Protein AF-A0A523XM63-F1 (afdb_monomer_lite)

pLDDT: mean 83.54, std 9.06, range [52.62, 92.56]

Secondary structure (DSSP, 8-state):
-PPP-------EEEEEEGGG--TT-EEEPPPP----TT-TTHHHHS-TT--TT-EEEEEEEEEEEE-TT--EEEEEEEEE---

Foldseek 3Di:
DDDDDDDDFDWDKAKAAPVPDDAQDWDFGAQDPDPCPVDPRVCRRVPPVHDRGWTKTFHDWDAWDDDPVPGGMTITTITTDDD

Sequence (83 aa):
IMIVCEVQKISDVIAIEKQKYLDNLITTRKPINCSEILCENYDFCVPIKYTESSKIKIIKSMKDINCPLGYNLVLVEASKVNK

Structure (mmCIF, N/CA/C/O backbone):
data_AF-A0A52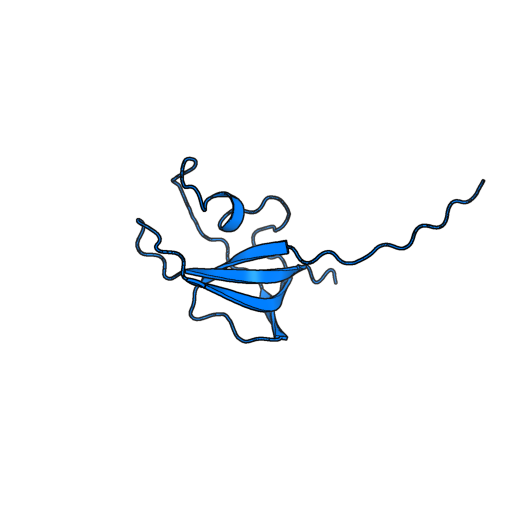3XM63-F1
#
_entry.id   AF-A0A523XM63-F1
#
loop_
_atom_site.group_PDB
_atom_site.id
_atom_site.type_symbol
_atom_site.label_atom_id
_atom_site.label_alt_id
_atom_site.label_comp_id
_atom_site.label_asym_id
_atom_site.label_entity_id
_atom_site.label_seq_id
_atom_site.pdbx_PDB_ins_code
_atom_site.Cartn_x
_atom_site.Cartn_y
_atom_site.Cartn_z
_atom_site.occupancy
_atom_site.B_iso_or_equiv
_atom_site.auth_seq_id
_atom_site.auth_comp_id
_atom_site.auth_asym_id
_atom_site.auth_atom_id
_atom_site.pdbx_PDB_model_num
ATOM 1 N N . ILE A 1 1 ? -32.059 23.001 -1.338 1.00 59.25 1 ILE A N 1
ATOM 2 C CA . ILE A 1 1 ? -32.127 21.522 -1.251 1.00 59.25 1 ILE A CA 1
ATOM 3 C C . ILE A 1 1 ? -30.889 21.071 -0.494 1.00 59.25 1 ILE A C 1
ATOM 5 O O . ILE A 1 1 ? -29.801 21.473 -0.884 1.00 59.25 1 ILE A O 1
ATOM 9 N N . MET A 1 2 ? -31.049 20.337 0.607 1.00 59.00 2 MET A N 1
ATOM 10 C CA . MET A 1 2 ? -29.936 19.791 1.387 1.00 59.00 2 MET A CA 1
ATOM 11 C C . MET A 1 2 ? -29.810 18.314 1.018 1.00 59.00 2 MET A C 1
ATOM 13 O O . MET A 1 2 ? -30.768 17.562 1.179 1.00 59.00 2 MET A O 1
ATOM 17 N N . ILE A 1 3 ? -28.672 17.931 0.446 1.00 71.31 3 ILE A N 1
ATOM 18 C CA . ILE A 1 3 ? -28.389 16.551 0.049 1.00 71.31 3 ILE A CA 1
ATOM 19 C C . ILE A 1 3 ? -27.475 15.971 1.124 1.00 71.31 3 ILE A C 1
ATOM 21 O O . ILE A 1 3 ? -26.404 16.516 1.385 1.00 71.31 3 ILE A O 1
ATOM 25 N N . VAL A 1 4 ? -27.925 14.898 1.770 1.00 74.94 4 VAL A N 1
ATOM 26 C CA . VAL A 1 4 ? -27.138 14.134 2.742 1.00 74.94 4 VAL A CA 1
ATOM 27 C C . VAL A 1 4 ? -26.668 12.867 2.040 1.00 74.94 4 VAL A C 1
ATOM 29 O O . VAL A 1 4 ? -27.490 12.092 1.558 1.00 74.94 4 VAL A O 1
ATOM 32 N N . CYS A 1 5 ? -25.352 12.674 1.971 1.00 74.69 5 CYS A N 1
ATOM 33 C CA . CYS A 1 5 ? -24.730 11.473 1.421 1.00 74.69 5 CYS A CA 1
ATOM 34 C C . CYS A 1 5 ? -23.971 10.733 2.525 1.00 74.69 5 CYS A C 1
ATOM 36 O O . CYS A 1 5 ? -23.283 11.356 3.335 1.00 74.69 5 CYS A O 1
ATOM 38 N N . GLU A 1 6 ? -24.062 9.405 2.528 1.00 70.81 6 GLU A N 1
ATOM 39 C CA . GLU A 1 6 ? -23.243 8.544 3.379 1.00 70.81 6 GLU A CA 1
ATOM 40 C C . GLU A 1 6 ? -21.854 8.372 2.748 1.00 70.81 6 GLU A C 1
A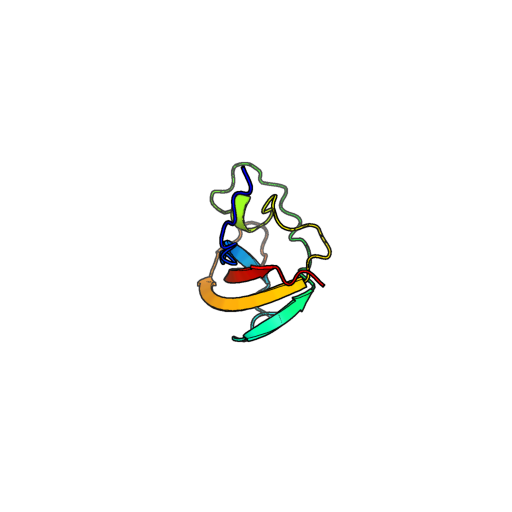TOM 42 O O . GLU A 1 6 ? -21.725 7.923 1.609 1.00 70.81 6 GLU A O 1
ATOM 47 N N . VAL A 1 7 ? -20.798 8.746 3.475 1.00 68.75 7 VAL A N 1
ATOM 48 C CA . VAL A 1 7 ? -19.415 8.559 3.020 1.00 68.75 7 VAL A CA 1
ATOM 49 C C . VAL A 1 7 ? -18.901 7.228 3.555 1.00 68.75 7 VAL A C 1
ATOM 51 O O . VAL A 1 7 ? -18.578 7.109 4.738 1.00 68.75 7 VAL A O 1
ATOM 54 N N . GLN A 1 8 ? -18.787 6.230 2.682 1.00 62.28 8 GLN A N 1
ATOM 55 C CA . GLN A 1 8 ? -18.171 4.954 3.038 1.00 62.28 8 GLN A CA 1
ATOM 56 C C . GLN A 1 8 ? -16.645 5.044 2.939 1.00 62.28 8 GLN A C 1
ATOM 58 O O . GLN A 1 8 ? -16.088 5.515 1.945 1.00 62.28 8 GLN A O 1
ATOM 63 N N . LYS A 1 9 ? -15.946 4.584 3.984 1.00 64.75 9 LYS A N 1
ATOM 64 C CA . LYS A 1 9 ? -14.487 4.432 3.952 1.00 64.75 9 LYS A CA 1
ATOM 65 C C . LYS A 1 9 ? -14.139 3.258 3.045 1.00 64.75 9 LYS A C 1
ATOM 67 O O . LYS A 1 9 ? -14.274 2.109 3.446 1.00 64.75 9 LYS A O 1
ATOM 72 N N . ILE A 1 10 ? -13.681 3.573 1.841 1.00 73.38 10 ILE A N 1
ATOM 73 C CA . ILE A 1 10 ? -13.160 2.588 0.897 1.00 73.38 10 ILE A CA 1
ATOM 74 C C . ILE A 1 10 ? -11.770 2.149 1.372 1.00 73.38 10 ILE A C 1
ATOM 76 O O . ILE A 1 10 ? -10.929 2.983 1.724 1.00 73.38 10 ILE A O 1
ATOM 80 N N . SER A 1 11 ? -11.553 0.838 1.430 1.00 84.50 11 SER A N 1
ATOM 81 C CA . SER A 1 11 ? -10.225 0.248 1.537 1.00 84.50 11 SER A CA 1
ATOM 82 C C . SER A 1 11 ? -9.545 0.274 0.169 1.00 84.50 11 SER A C 1
ATOM 84 O O . SER A 1 11 ? -10.174 0.011 -0.853 1.00 84.50 11 SER A O 1
ATOM 86 N N . ASP A 1 12 ? -8.258 0.610 0.138 1.00 89.62 12 ASP A N 1
ATOM 87 C CA . ASP A 1 12 ? -7.446 0.538 -1.075 1.00 89.62 12 ASP A CA 1
ATOM 88 C C . ASP A 1 12 ? -6.425 -0.600 -0.944 1.00 89.62 12 ASP A C 1
ATOM 90 O O . ASP A 1 12 ? -6.061 -1.017 0.159 1.00 89.62 12 ASP A O 1
ATOM 94 N N . VAL A 1 13 ? -5.927 -1.087 -2.078 1.00 91.25 13 VAL A N 1
ATOM 95 C CA . VAL A 1 13 ? -4.828 -2.058 -2.119 1.00 91.25 13 VAL A CA 1
ATOM 96 C C . VAL A 1 13 ? -3.517 -1.310 -2.326 1.00 91.25 13 VAL A C 1
ATOM 98 O O . VAL A 1 13 ? -3.378 -0.555 -3.287 1.00 91.25 13 VAL A O 1
ATOM 101 N N . ILE A 1 14 ? -2.552 -1.515 -1.432 1.00 91.44 14 ILE A N 1
ATOM 102 C CA . ILE A 1 14 ? -1.240 -0.855 -1.475 1.00 91.44 14 ILE A CA 1
ATOM 103 C C . ILE A 1 14 ? -0.112 -1.844 -1.185 1.00 91.44 14 ILE A C 1
ATOM 105 O O . ILE A 1 14 ? -0.307 -2.841 -0.492 1.00 91.44 14 ILE A O 1
ATOM 109 N N . ALA A 1 15 ? 1.088 -1.544 -1.675 1.00 91.88 15 ALA A N 1
ATOM 110 C CA . ALA A 1 15 ? 2.301 -2.270 -1.331 1.00 91.88 15 ALA A CA 1
ATOM 111 C C . ALA A 1 15 ? 2.960 -1.663 -0.086 1.00 91.88 15 ALA A C 1
ATOM 113 O O . ALA A 1 15 ? 3.097 -0.439 0.042 1.00 91.88 15 ALA A O 1
ATOM 114 N N . ILE A 1 16 ? 3.403 -2.534 0.818 1.00 89.38 16 ILE A N 1
ATOM 115 C CA . ILE A 1 16 ? 4.219 -2.184 1.984 1.00 89.38 16 ILE A CA 1
ATOM 116 C C . ILE A 1 16 ? 5.356 -3.192 2.153 1.00 89.38 16 ILE A C 1
ATOM 118 O O . ILE A 1 16 ? 5.313 -4.293 1.609 1.00 89.38 16 ILE A O 1
ATOM 122 N N . GLU A 1 17 ? 6.379 -2.835 2.926 1.00 88.19 17 GLU A N 1
ATOM 123 C CA . GLU A 1 17 ? 7.440 -3.782 3.274 1.00 88.19 17 GLU A CA 1
ATOM 124 C C . GLU A 1 17 ? 6.919 -4.925 4.156 1.00 88.19 17 GLU A C 1
ATOM 126 O O . GLU A 1 17 ? 6.250 -4.700 5.169 1.00 88.19 17 GLU A O 1
ATOM 131 N N . LYS A 1 18 ? 7.325 -6.152 3.820 1.00 82.31 18 LYS A N 1
ATOM 132 C CA . LYS A 1 18 ? 6.906 -7.403 4.466 1.00 82.31 18 LYS A CA 1
ATOM 133 C C . LYS A 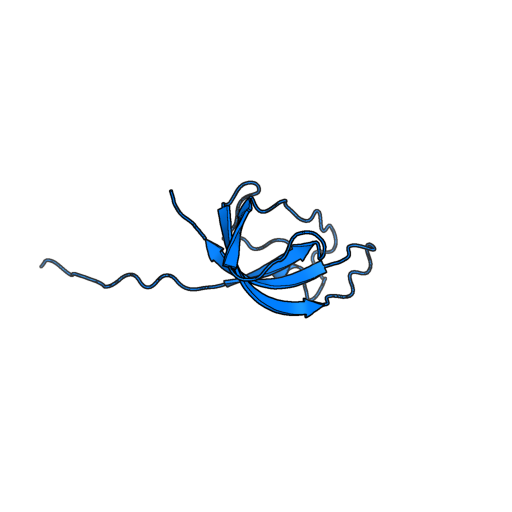1 18 ? 7.252 -7.485 5.962 1.00 82.31 18 LYS A C 1
ATOM 135 O O . LYS A 1 18 ? 6.632 -8.218 6.714 1.00 82.31 18 LYS A O 1
ATOM 140 N N . GLN A 1 19 ? 8.204 -6.707 6.464 1.00 72.31 19 GLN A N 1
ATOM 141 C CA . GLN A 1 19 ? 8.486 -6.691 7.908 1.00 72.31 19 GLN A CA 1
ATOM 142 C C . GLN A 1 19 ? 7.465 -5.868 8.715 1.00 72.31 19 GLN A C 1
ATOM 144 O O . GLN A 1 19 ? 7.462 -5.919 9.941 1.00 72.31 19 GLN A O 1
ATOM 149 N N . LYS A 1 20 ? 6.616 -5.075 8.047 1.00 66.75 20 LYS A N 1
ATOM 150 C CA . LYS A 1 20 ? 5.770 -4.049 8.676 1.00 66.75 20 LYS A CA 1
ATOM 151 C C . LYS A 1 20 ? 4.276 -4.371 8.651 1.00 66.75 20 LYS A C 1
ATOM 153 O O . LYS A 1 20 ? 3.481 -3.478 8.946 1.00 66.75 20 LYS A O 1
ATOM 158 N N . TYR A 1 21 ? 3.880 -5.594 8.298 1.00 70.56 21 TYR A N 1
ATOM 159 C CA . TYR A 1 21 ? 2.468 -5.965 8.227 1.00 70.56 21 TYR A CA 1
ATOM 160 C C . TYR A 1 21 ? 2.088 -6.957 9.324 1.00 70.56 21 TYR A C 1
ATOM 162 O O . TYR A 1 21 ? 2.678 -8.020 9.477 1.00 70.56 21 TYR A O 1
ATOM 170 N N . LEU A 1 22 ? 1.081 -6.566 10.096 1.00 76.75 22 LEU A N 1
ATOM 171 C CA . LEU A 1 22 ? 0.320 -7.427 10.985 1.00 76.75 22 LEU A CA 1
ATOM 172 C C . LEU A 1 22 ? -1.145 -7.059 10.750 1.00 76.75 22 LEU A C 1
ATOM 174 O O . LEU A 1 22 ? -1.455 -5.874 10.577 1.00 76.75 22 LEU A O 1
ATOM 178 N N . ASP A 1 23 ? -2.042 -8.037 10.706 1.00 78.69 23 ASP A N 1
ATOM 179 C CA . ASP A 1 23 ? -3.456 -7.739 10.488 1.00 78.69 23 ASP A CA 1
ATOM 180 C C . ASP A 1 23 ? -3.983 -6.820 11.604 1.00 78.69 23 ASP A C 1
ATOM 182 O O . ASP A 1 23 ? -3.598 -6.932 12.769 1.00 78.69 23 ASP A O 1
ATOM 186 N N . ASN A 1 24 ? -4.850 -5.873 11.238 1.00 82.75 24 ASN A N 1
ATOM 187 C CA . ASN A 1 24 ? -5.361 -4.798 12.096 1.00 82.75 24 ASN A CA 1
ATOM 188 C C . ASN A 1 24 ? -4.329 -3.787 12.627 1.00 82.75 24 ASN A C 1
ATOM 190 O O . ASN A 1 24 ? -4.711 -2.891 13.389 1.00 82.75 24 ASN A O 1
ATOM 194 N N . LEU A 1 25 ? -3.063 -3.851 12.208 1.00 85.69 25 LEU A N 1
ATOM 195 C CA . LEU A 1 25 ? -2.053 -2.877 12.612 1.00 85.69 25 LEU A CA 1
ATOM 196 C C . LEU A 1 25 ? -2.354 -1.491 12.034 1.00 85.69 25 LEU A C 1
ATOM 198 O O . LEU A 1 25 ? -2.538 -1.322 10.827 1.00 85.69 25 LEU A O 1
ATOM 202 N N . ILE A 1 26 ? -2.337 -0.480 12.902 1.00 88.25 26 ILE A N 1
ATOM 203 C CA . ILE A 1 26 ? -2.310 0.925 12.493 1.00 88.25 26 ILE A CA 1
ATOM 204 C C . ILE A 1 26 ? -0.854 1.368 12.464 1.00 88.25 26 ILE A C 1
ATOM 206 O O . ILE A 1 26 ? -0.181 1.378 13.492 1.00 88.25 26 ILE A O 1
ATOM 210 N N . THR A 1 27 ? -0.369 1.755 11.291 1.00 87.38 27 THR A N 1
ATOM 211 C CA . THR A 1 27 ? 1.017 2.180 11.102 1.00 87.38 27 THR A CA 1
ATOM 212 C C . THR A 1 27 ? 1.097 3.427 10.234 1.00 87.38 27 THR A C 1
ATOM 214 O O . THR A 1 27 ? 0.162 3.779 9.511 1.00 87.38 27 THR A O 1
ATOM 217 N N . THR A 1 28 ? 2.222 4.124 10.318 1.00 86.81 28 THR A N 1
ATOM 218 C CA . THR A 1 28 ? 2.546 5.194 9.378 1.00 86.81 28 THR A CA 1
ATOM 219 C C . THR A 1 28 ? 3.212 4.562 8.169 1.00 86.81 28 THR A C 1
ATOM 221 O O . THR A 1 28 ? 4.236 3.884 8.298 1.00 86.81 28 THR A O 1
ATOM 224 N N . ARG A 1 29 ? 2.631 4.781 6.989 1.00 81.94 29 ARG A N 1
ATOM 225 C CA . ARG A 1 29 ? 3.209 4.307 5.737 1.00 81.94 29 ARG A CA 1
ATOM 226 C C . ARG A 1 29 ? 4.585 4.943 5.545 1.00 81.94 29 ARG A C 1
ATOM 228 O O . ARG A 1 29 ? 4.706 6.160 5.624 1.00 81.94 29 ARG A O 1
ATOM 235 N N . LYS A 1 30 ? 5.598 4.121 5.263 1.00 81.75 30 LYS A N 1
ATOM 236 C CA . LYS A 1 30 ? 6.868 4.601 4.711 1.00 81.75 30 LYS A CA 1
ATOM 237 C C . LYS A 1 30 ? 6.787 4.510 3.184 1.00 81.75 30 LYS A C 1
ATOM 239 O O . LYS A 1 30 ? 6.336 3.469 2.698 1.00 81.75 30 LYS A O 1
ATOM 244 N N . PRO A 1 31 ? 7.148 5.565 2.442 1.00 80.00 31 PRO A N 1
ATOM 245 C CA . PRO A 1 31 ? 7.144 5.527 0.985 1.00 80.00 31 PRO A CA 1
ATOM 246 C C . PRO A 1 31 ? 8.119 4.464 0.464 1.00 80.00 31 PRO A C 1
ATOM 248 O O . PRO A 1 31 ? 9.178 4.236 1.051 1.00 80.00 31 PRO A O 1
ATOM 251 N N . ILE A 1 32 ? 7.733 3.803 -0.627 1.00 86.88 32 ILE A N 1
ATOM 252 C CA . ILE A 1 32 ? 8.609 2.913 -1.391 1.00 86.88 32 ILE A CA 1
ATOM 253 C C . ILE A 1 32 ? 9.177 3.753 -2.530 1.00 86.88 32 ILE A C 1
ATOM 255 O O . ILE A 1 32 ? 8.425 4.224 -3.383 1.00 86.88 32 ILE A O 1
ATOM 259 N N . ASN A 1 33 ? 10.494 3.931 -2.548 1.00 84.25 33 ASN A N 1
ATOM 260 C CA . ASN A 1 33 ? 11.176 4.686 -3.595 1.00 84.25 33 ASN A CA 1
ATOM 261 C C . ASN A 1 33 ? 11.344 3.800 -4.836 1.00 84.25 33 ASN A C 1
ATOM 263 O O . ASN A 1 33 ? 12.374 3.157 -5.016 1.00 84.25 33 ASN A O 1
ATOM 267 N N . CYS A 1 34 ? 10.306 3.734 -5.671 1.00 87.06 34 CYS A N 1
ATOM 268 C CA . CYS A 1 34 ? 10.340 3.014 -6.941 1.00 87.06 34 CYS A CA 1
ATOM 269 C C . CYS A 1 34 ? 10.614 3.989 -8.095 1.00 87.06 34 CYS A C 1
ATOM 271 O O . CYS A 1 34 ? 9.832 4.912 -8.318 1.00 87.06 34 CYS A O 1
ATOM 273 N N . SER A 1 35 ? 11.703 3.775 -8.836 1.00 87.06 35 SER A N 1
ATOM 274 C CA . SER A 1 35 ? 12.040 4.542 -10.047 1.00 87.06 35 SER A CA 1
ATOM 275 C C . SER A 1 35 ? 11.466 3.938 -11.335 1.00 87.06 35 SER A C 1
ATOM 277 O O . SER A 1 35 ? 11.448 4.604 -12.366 1.00 87.06 35 SER A O 1
ATOM 279 N N . GLU A 1 36 ? 10.978 2.697 -11.286 1.00 89.19 36 GLU A N 1
ATOM 280 C CA . GLU A 1 36 ? 10.490 1.954 -12.453 1.00 89.19 36 GLU A CA 1
ATOM 281 C C . GLU A 1 36 ? 9.013 2.252 -12.730 1.00 89.19 36 GLU A C 1
ATOM 283 O O . GLU A 1 36 ? 8.126 1.492 -12.344 1.00 89.19 36 GLU A O 1
ATOM 288 N N . ILE A 1 37 ? 8.740 3.367 -13.411 1.00 86.06 37 ILE A N 1
ATOM 289 C CA . ILE A 1 37 ? 7.373 3.847 -13.704 1.00 86.06 37 ILE A CA 1
ATOM 290 C C . ILE A 1 37 ? 6.570 2.842 -14.552 1.00 86.06 37 ILE A C 1
ATOM 292 O O . ILE A 1 37 ? 5.351 2.777 -14.449 1.00 86.06 37 ILE A O 1
ATOM 296 N N . LEU A 1 38 ? 7.248 2.023 -15.365 1.00 89.88 38 LEU A N 1
ATOM 297 C CA . LEU A 1 38 ? 6.622 0.984 -16.194 1.00 89.88 38 LEU A CA 1
ATOM 298 C C . LEU A 1 38 ? 6.395 -0.345 -15.449 1.00 89.88 38 LEU A C 1
ATOM 300 O O . LEU A 1 38 ? 5.938 -1.316 -16.050 1.00 89.88 38 LEU A O 1
ATOM 304 N N . CYS A 1 39 ? 6.724 -0.420 -14.157 1.00 90.00 39 CYS A N 1
ATOM 305 C CA . CYS A 1 39 ? 6.468 -1.605 -13.348 1.00 90.00 39 CYS A CA 1
ATOM 306 C C . CYS A 1 39 ? 4.958 -1.831 -13.194 1.00 90.00 39 CYS A C 1
ATOM 308 O O . CYS A 1 39 ? 4.229 -0.944 -12.759 1.00 90.00 39 CYS A O 1
ATOM 310 N N . GLU A 1 40 ? 4.495 -3.056 -13.444 1.00 89.81 40 GLU A N 1
ATOM 311 C CA . GLU A 1 40 ? 3.089 -3.458 -13.260 1.00 89.81 40 GLU A CA 1
ATOM 312 C C . GLU A 1 40 ? 2.553 -3.215 -11.836 1.00 89.81 40 GLU A C 1
ATOM 314 O O . GLU A 1 40 ? 1.349 -3.090 -11.631 1.00 89.81 40 GLU A O 1
ATOM 319 N N . ASN A 1 41 ? 3.447 -3.134 -10.845 1.00 91.75 41 ASN A N 1
ATOM 320 C CA . ASN A 1 41 ? 3.108 -2.908 -9.444 1.00 91.75 41 ASN A CA 1
ATOM 321 C C . ASN A 1 41 ? 3.373 -1.459 -8.990 1.00 91.75 41 ASN A C 1
ATOM 323 O O . ASN A 1 41 ? 3.283 -1.175 -7.791 1.00 91.75 41 ASN A O 1
ATOM 327 N N . TYR A 1 42 ? 3.727 -0.551 -9.911 1.00 90.62 42 TYR A N 1
ATOM 328 C CA . TYR A 1 42 ? 4.105 0.829 -9.594 1.00 90.62 42 TYR A CA 1
ATOM 329 C C . TYR A 1 42 ? 3.008 1.554 -8.813 1.00 90.62 42 TYR A C 1
ATOM 331 O O . TYR A 1 42 ? 3.286 2.103 -7.749 1.00 90.62 42 TYR A O 1
ATOM 339 N N . ASP A 1 43 ? 1.755 1.454 -9.256 1.00 90.38 43 ASP A N 1
ATOM 340 C CA . ASP A 1 43 ? 0.619 2.134 -8.623 1.00 90.38 43 ASP A CA 1
ATOM 341 C C . ASP A 1 43 ? 0.345 1.651 -7.193 1.00 90.38 43 ASP A C 1
ATOM 343 O O . ASP A 1 43 ? -0.124 2.418 -6.352 1.00 90.38 43 ASP A O 1
ATOM 347 N N . PHE A 1 44 ? 0.689 0.400 -6.870 1.00 91.31 44 PHE A N 1
ATOM 348 C CA . PHE A 1 44 ? 0.599 -0.107 -5.498 1.00 91.31 44 PHE A CA 1
ATOM 349 C C . PHE A 1 44 ? 1.747 0.411 -4.625 1.00 91.31 44 PHE A C 1
ATOM 351 O O . PHE A 1 44 ? 1.569 0.623 -3.422 1.00 91.31 44 PHE A O 1
ATOM 358 N N . CYS A 1 45 ? 2.927 0.617 -5.214 1.00 89.81 45 CYS A N 1
ATOM 359 C CA . CYS A 1 45 ? 4.119 1.122 -4.532 1.00 89.81 45 CYS A CA 1
ATOM 360 C C . CYS A 1 45 ? 4.084 2.643 -4.342 1.00 89.81 45 CYS A C 1
ATOM 362 O O . CYS A 1 45 ? 4.535 3.143 -3.310 1.00 89.81 45 CYS A O 1
ATOM 364 N N . VAL A 1 46 ? 3.506 3.381 -5.290 1.00 88.38 46 VAL A N 1
ATOM 365 C CA . VAL A 1 46 ? 3.409 4.848 -5.299 1.00 88.38 46 VAL A CA 1
ATOM 366 C C . VAL A 1 46 ? 1.943 5.295 -5.502 1.00 88.38 46 VAL A C 1
ATOM 368 O O . VAL A 1 46 ? 1.627 6.032 -6.432 1.00 88.38 46 VAL A O 1
ATOM 371 N N . PRO A 1 47 ? 1.006 4.873 -4.629 1.00 86.25 47 PRO A N 1
ATOM 372 C CA . PRO A 1 47 ? -0.404 5.196 -4.762 1.00 86.25 47 PRO A CA 1
ATOM 373 C C . PRO A 1 47 ? -0.653 6.680 -4.474 1.00 86.25 47 PRO A C 1
ATOM 375 O O . PRO A 1 47 ? -0.383 7.175 -3.377 1.00 86.25 47 PRO A O 1
ATOM 378 N N . ILE A 1 48 ? -1.272 7.367 -5.434 1.00 82.69 48 ILE A N 1
ATOM 379 C CA . ILE A 1 48 ? -1.540 8.818 -5.416 1.00 82.69 48 ILE A CA 1
ATOM 380 C C . ILE A 1 48 ? -2.320 9.265 -4.161 1.00 82.69 48 ILE A C 1
ATOM 382 O O . ILE A 1 48 ? -2.112 10.360 -3.641 1.00 82.69 48 ILE A O 1
ATOM 386 N N . LYS A 1 49 ? -3.207 8.413 -3.625 1.00 81.62 49 LYS A N 1
ATOM 387 C CA . LYS A 1 49 ? -4.061 8.725 -2.459 1.00 81.62 49 LYS A CA 1
ATOM 388 C C . LYS A 1 49 ? -3.300 8.821 -1.122 1.00 81.62 49 LYS A C 1
ATOM 390 O O . LYS A 1 49 ? -3.829 9.377 -0.143 1.00 81.62 49 LYS A O 1
ATOM 395 N N . TYR A 1 50 ? -2.082 8.279 -1.051 1.00 81.38 50 TYR A N 1
ATOM 396 C CA . TYR A 1 50 ? -1.303 8.167 0.182 1.00 81.38 50 TYR A CA 1
ATOM 397 C C . TYR A 1 50 ? 0.003 8.952 0.084 1.00 81.38 50 TYR A C 1
ATOM 399 O O . TYR A 1 50 ? 0.956 8.525 -0.559 1.00 81.38 50 TYR A O 1
ATOM 407 N N . THR A 1 51 ? 0.074 10.062 0.813 1.00 76.88 51 THR A N 1
ATOM 408 C CA . THR A 1 51 ? 1.312 10.827 1.008 1.00 76.88 51 THR A CA 1
ATOM 409 C C . THR A 1 51 ? 2.309 10.070 1.893 1.00 76.88 51 THR A C 1
ATOM 411 O O . THR A 1 51 ? 1.921 9.151 2.621 1.00 76.88 51 THR A O 1
ATOM 414 N N . GLU A 1 52 ? 3.578 10.499 1.883 1.00 67.94 52 GLU A N 1
ATOM 415 C CA . GLU A 1 52 ? 4.731 9.868 2.564 1.00 67.94 52 GLU A CA 1
ATOM 416 C C . GLU A 1 52 ? 4.630 9.730 4.100 1.00 67.94 52 GLU A C 1
ATOM 418 O O . GLU A 1 52 ? 5.531 9.214 4.753 1.00 67.94 52 GLU A O 1
ATOM 423 N N . SER A 1 53 ? 3.520 10.146 4.701 1.00 78.19 53 SER A N 1
ATOM 424 C CA . SER A 1 53 ? 3.257 10.076 6.141 1.00 78.19 53 SER A CA 1
ATOM 425 C C . SER A 1 53 ? 1.819 9.669 6.468 1.00 78.19 53 SER A C 1
ATOM 427 O O . SER A 1 53 ? 1.358 9.809 7.604 1.00 78.19 53 SER A O 1
ATOM 429 N N . SER A 1 54 ? 1.081 9.157 5.479 1.00 85.44 54 SER A N 1
ATOM 430 C CA . SER A 1 54 ? -0.298 8.727 5.683 1.00 85.44 54 SER A CA 1
ATOM 431 C C . SER A 1 54 ? -0.361 7.591 6.706 1.00 85.44 54 SER A C 1
ATOM 433 O O . SER A 1 54 ? 0.294 6.556 6.557 1.00 85.44 54 SER A O 1
ATOM 435 N N . LYS A 1 55 ? -1.185 7.772 7.743 1.00 89.25 55 LYS A N 1
ATOM 436 C CA . LYS A 1 55 ? -1.541 6.678 8.646 1.00 89.25 55 LYS A CA 1
ATOM 437 C C . LYS A 1 55 ? -2.489 5.733 7.934 1.00 89.25 55 LYS A C 1
ATOM 439 O O . LYS A 1 55 ? -3.489 6.155 7.352 1.00 89.25 55 LYS A O 1
ATOM 444 N N . ILE A 1 56 ? -2.172 4.454 8.008 1.00 89.38 56 ILE A N 1
ATOM 445 C CA . ILE A 1 56 ? -2.941 3.386 7.392 1.00 89.38 56 ILE A CA 1
ATOM 446 C C . ILE A 1 56 ? -3.277 2.346 8.448 1.00 89.38 56 ILE A C 1
ATOM 448 O O . ILE A 1 56 ? -2.476 2.070 9.340 1.00 89.38 56 ILE A O 1
ATOM 452 N N . LYS A 1 57 ? -4.471 1.772 8.343 1.00 89.88 57 LYS A N 1
ATOM 453 C CA . LYS A 1 57 ? -4.819 0.541 9.042 1.00 89.88 57 LYS A CA 1
ATOM 454 C C . LYS A 1 57 ? -4.750 -0.594 8.036 1.00 89.88 57 LYS A C 1
ATOM 456 O O . LYS A 1 57 ? -5.461 -0.543 7.035 1.00 89.88 57 LYS A O 1
ATOM 461 N N . ILE A 1 58 ? -3.916 -1.585 8.317 1.00 90.31 58 ILE A N 1
ATOM 462 C CA . ILE A 1 58 ? -3.829 -2.818 7.540 1.00 90.31 58 ILE A CA 1
ATOM 463 C C . ILE A 1 58 ? -5.049 -3.663 7.891 1.00 90.31 58 ILE A C 1
ATOM 465 O O . ILE A 1 58 ? -5.278 -3.978 9.059 1.00 90.31 58 ILE A O 1
ATOM 469 N N . ILE A 1 59 ? -5.858 -3.982 6.890 1.00 90.62 59 ILE A N 1
ATOM 470 C CA . ILE A 1 59 ? -7.055 -4.809 7.041 1.00 90.62 59 ILE A CA 1
ATOM 471 C C . ILE A 1 59 ? -6.669 -6.269 6.845 1.00 90.62 59 ILE A C 1
ATOM 473 O O . ILE A 1 59 ? -6.980 -7.097 7.699 1.00 90.62 59 ILE A O 1
ATOM 477 N N . LYS A 1 60 ? -5.973 -6.568 5.743 1.00 88.31 60 LYS A N 1
ATOM 478 C CA . LYS A 1 60 ? -5.620 -7.936 5.369 1.00 88.31 60 LYS A CA 1
ATOM 479 C C . LYS A 1 60 ? -4.403 -7.974 4.449 1.00 88.31 60 LYS A C 1
ATOM 481 O O . LYS A 1 60 ? -4.276 -7.143 3.549 1.00 88.31 60 LYS A O 1
ATOM 486 N N . SER A 1 61 ? -3.540 -8.971 4.633 1.00 88.06 61 SER A N 1
ATOM 487 C CA . SER A 1 61 ? -2.489 -9.303 3.664 1.00 88.06 61 SER A CA 1
ATOM 488 C C . SER A 1 61 ? -3.019 -10.105 2.473 1.00 88.06 61 SER A C 1
ATOM 490 O O . SER A 1 61 ? -3.884 -10.970 2.614 1.00 88.06 61 SER A O 1
ATOM 492 N N . MET A 1 62 ? -2.522 -9.789 1.277 1.00 89.38 62 MET A N 1
ATOM 493 C CA . MET A 1 62 ? -2.953 -10.424 0.032 1.00 89.38 62 MET A CA 1
ATOM 494 C C . MET A 1 62 ? -1.862 -11.343 -0.514 1.00 89.38 62 MET A C 1
ATOM 496 O O . MET A 1 62 ? -1.879 -12.541 -0.248 1.00 89.38 62 MET A O 1
ATOM 500 N N . LYS A 1 63 ? -0.915 -10.795 -1.280 1.00 90.12 63 LYS A N 1
ATOM 501 C CA . LYS A 1 63 ? 0.154 -11.557 -1.932 1.00 90.12 63 LYS A CA 1
ATOM 502 C C . LYS A 1 63 ? 1.492 -10.847 -1.813 1.00 90.12 63 LYS A C 1
ATOM 504 O O . LYS A 1 63 ? 1.539 -9.619 -1.762 1.00 90.12 63 LYS A O 1
ATOM 509 N N . ASP A 1 64 ? 2.562 -11.628 -1.831 1.00 90.88 64 ASP A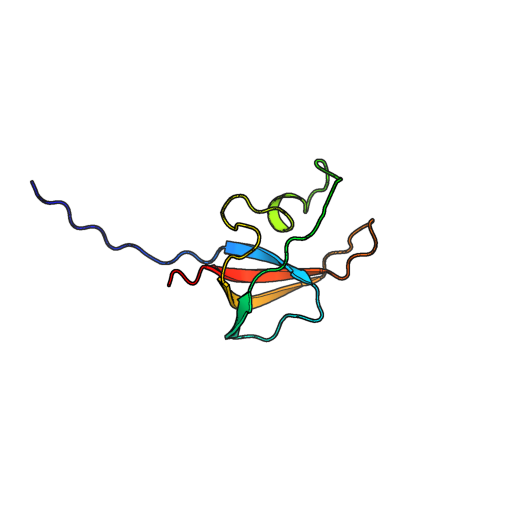 N 1
ATOM 510 C CA . ASP A 1 64 ? 3.914 -11.099 -1.968 1.00 90.88 64 ASP A CA 1
ATOM 511 C C . ASP A 1 64 ? 4.128 -10.523 -3.377 1.00 90.88 64 ASP A C 1
ATOM 513 O O . ASP A 1 64 ? 3.550 -10.999 -4.360 1.00 90.88 64 ASP A O 1
ATOM 517 N N . ILE A 1 65 ? 4.966 -9.493 -3.468 1.00 90.19 65 ILE A N 1
ATOM 518 C CA . ILE A 1 65 ? 5.395 -8.889 -4.729 1.00 90.19 65 ILE A CA 1
ATOM 519 C C . ILE A 1 65 ? 6.884 -9.158 -4.897 1.00 90.19 65 ILE A C 1
ATOM 521 O O . ILE A 1 65 ? 7.699 -8.767 -4.060 1.00 90.19 65 ILE A O 1
ATOM 525 N N . ASN A 1 66 ? 7.246 -9.753 -6.028 1.00 86.56 66 ASN A N 1
ATOM 526 C CA . ASN A 1 66 ? 8.640 -9.864 -6.431 1.00 86.56 66 ASN A CA 1
ATOM 527 C C . ASN A 1 66 ? 9.086 -8.537 -7.049 1.00 86.56 66 ASN A C 1
ATOM 529 O O . ASN A 1 66 ? 8.819 -8.264 -8.218 1.00 86.56 66 ASN A O 1
ATOM 533 N N . CYS A 1 67 ? 9.738 -7.690 -6.254 1.00 88.94 67 CYS A N 1
ATOM 534 C CA . CYS A 1 67 ? 10.275 -6.427 -6.741 1.00 88.94 67 CYS A CA 1
ATOM 535 C C . CYS A 1 67 ? 11.672 -6.640 -7.356 1.00 88.94 67 CYS A C 1
ATOM 537 O O . CYS A 1 67 ? 12.567 -7.106 -6.647 1.00 88.94 67 CYS A O 1
ATOM 539 N N . PRO A 1 68 ? 11.914 -6.247 -8.622 1.00 85.81 68 PRO A N 1
ATOM 540 C CA . PRO A 1 68 ? 13.228 -6.395 -9.257 1.00 85.81 68 PRO A CA 1
ATOM 541 C C . PRO A 1 68 ? 14.320 -5.543 -8.589 1.00 85.81 68 PRO A C 1
ATOM 543 O O . PRO A 1 68 ? 15.498 -5.860 -8.700 1.00 85.81 68 PRO A O 1
ATOM 546 N N . LEU A 1 69 ? 13.936 -4.499 -7.845 1.00 88.06 69 LEU A N 1
ATOM 547 C CA . LEU A 1 69 ? 14.850 -3.649 -7.074 1.00 88.06 69 LEU A CA 1
ATOM 548 C C . LEU A 1 69 ? 15.265 -4.273 -5.725 1.00 88.06 69 LEU A C 1
ATOM 550 O O . LEU A 1 69 ? 15.971 -3.641 -4.945 1.00 88.06 69 LEU A O 1
ATOM 554 N N . GLY A 1 70 ? 14.810 -5.494 -5.417 1.00 87.25 70 GLY A N 1
ATOM 555 C CA . GLY A 1 70 ? 15.172 -6.217 -4.194 1.00 87.25 70 GLY A CA 1
ATOM 556 C C . GLY A 1 70 ? 14.344 -5.853 -2.957 1.00 87.25 70 GLY A C 1
ATOM 557 O O . GLY A 1 70 ? 14.613 -6.363 -1.869 1.00 87.25 70 GLY A O 1
ATOM 558 N N . TYR A 1 71 ? 13.318 -5.006 -3.091 1.00 88.75 71 TYR A N 1
ATOM 559 C CA . TYR A 1 71 ? 12.394 -4.739 -1.991 1.00 88.75 71 TYR A CA 1
ATOM 560 C C . TYR A 1 71 ? 11.555 -5.979 -1.660 1.00 88.75 71 TYR A C 1
ATOM 562 O O . TYR A 1 71 ? 10.934 -6.584 -2.533 1.00 88.75 71 TYR A O 1
ATOM 570 N N . ASN A 1 72 ? 11.480 -6.316 -0.373 1.0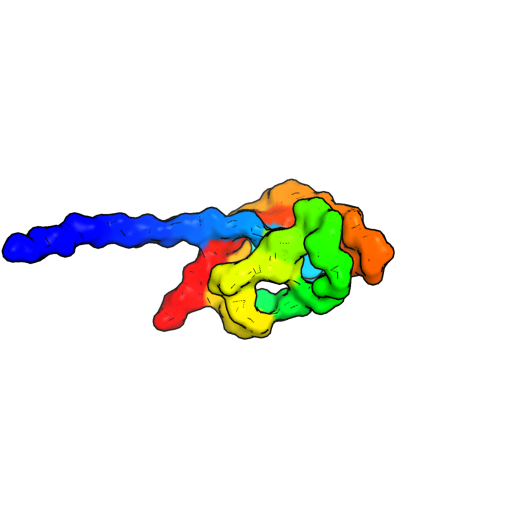0 89.81 72 ASN A N 1
ATOM 571 C CA . ASN A 1 72 ? 10.605 -7.372 0.124 1.00 89.81 72 ASN A CA 1
ATOM 572 C C . ASN A 1 72 ? 9.216 -6.788 0.420 1.00 89.81 72 ASN A C 1
ATOM 574 O O . ASN A 1 72 ? 8.994 -6.217 1.493 1.00 89.81 72 ASN A O 1
ATOM 578 N N . LEU A 1 73 ? 8.317 -6.869 -0.561 1.00 91.62 73 LEU A N 1
ATOM 579 C CA . LEU A 1 73 ? 7.025 -6.188 -0.553 1.00 91.62 73 LEU A CA 1
ATOM 580 C C . LEU A 1 73 ? 5.856 -7.173 -0.490 1.00 91.62 73 LEU A C 1
ATOM 582 O O . LEU A 1 73 ? 5.909 -8.269 -1.041 1.00 91.62 73 LEU A O 1
ATOM 586 N N . VAL A 1 74 ? 4.768 -6.730 0.133 1.00 92.00 74 VAL A N 1
ATOM 587 C CA . VAL A 1 74 ? 3.488 -7.437 0.190 1.00 92.00 74 VAL A CA 1
ATOM 588 C C . VAL A 1 74 ? 2.361 -6.467 -0.156 1.00 92.00 74 VAL A C 1
ATOM 590 O O . VAL A 1 74 ? 2.367 -5.312 0.279 1.00 92.00 74 VAL A O 1
ATOM 593 N N . LEU A 1 75 ? 1.397 -6.927 -0.953 1.00 92.56 75 LEU A N 1
ATOM 594 C CA . LEU A 1 75 ? 0.139 -6.221 -1.161 1.00 92.56 75 LEU A CA 1
ATOM 595 C C . LEU A 1 75 ? -0.759 -6.423 0.047 1.00 92.56 75 LEU A C 1
ATOM 597 O O . LEU A 1 75 ? -0.990 -7.551 0.488 1.00 92.56 75 LEU A O 1
ATOM 601 N N . VAL A 1 76 ? -1.300 -5.323 0.545 1.00 91.56 76 VAL A N 1
ATOM 602 C CA . VAL A 1 76 ? -2.265 -5.323 1.633 1.00 91.56 76 VAL A CA 1
ATOM 603 C C . VAL A 1 76 ? -3.473 -4.492 1.260 1.00 91.56 76 VAL A C 1
ATOM 605 O O . VAL A 1 76 ? -3.368 -3.466 0.590 1.00 91.56 76 VAL A O 1
ATOM 608 N N . GLU A 1 77 ? -4.621 -4.923 1.754 1.00 91.81 77 GLU A N 1
ATOM 609 C CA . GLU A 1 77 ? -5.797 -4.081 1.830 1.00 91.81 77 GLU A CA 1
ATOM 610 C C . GLU A 1 77 ? -5.639 -3.150 3.037 1.00 91.81 77 GLU A C 1
ATOM 612 O O . GLU A 1 77 ? -5.393 -3.605 4.159 1.00 91.81 77 GLU A O 1
ATOM 617 N N . ALA A 1 78 ? -5.743 -1.842 2.820 1.00 90.38 78 ALA A N 1
ATOM 618 C CA . ALA A 1 78 ? -5.551 -0.846 3.858 1.00 90.38 78 ALA A CA 1
ATOM 619 C C . ALA A 1 78 ? -6.529 0.322 3.733 1.00 90.38 78 ALA A C 1
ATOM 621 O O . ALA A 1 78 ? -6.810 0.832 2.654 1.00 90.38 78 ALA A O 1
ATOM 622 N N . SER A 1 79 ? -6.995 0.822 4.874 1.00 89.75 79 SER A N 1
ATOM 623 C CA . SER A 1 79 ? -7.794 2.049 4.936 1.00 89.75 79 SER A CA 1
ATOM 624 C C . SER A 1 79 ? -6.952 3.210 5.451 1.00 89.75 79 SER A C 1
ATOM 626 O O . SER A 1 79 ? -6.221 3.055 6.436 1.00 89.75 79 SER A O 1
ATOM 628 N N . LYS A 1 80 ? -7.083 4.389 4.837 1.00 87.06 80 LYS A N 1
ATOM 629 C CA . LYS A 1 80 ? -6.468 5.616 5.356 1.00 87.06 80 LYS A CA 1
ATOM 630 C C . LYS A 1 80 ? -7.135 6.022 6.673 1.00 87.06 80 LYS A C 1
ATOM 632 O O . LYS A 1 80 ? -8.358 6.130 6.766 1.00 87.06 80 LYS A O 1
ATOM 637 N N . VAL A 1 81 ? -6.325 6.263 7.698 1.00 84.44 81 VAL A N 1
ATOM 638 C CA . VAL A 1 81 ? -6.787 6.772 8.992 1.00 84.44 81 VAL A CA 1
ATOM 639 C C . VAL A 1 81 ? -6.622 8.286 8.972 1.00 84.44 81 VAL A C 1
ATOM 641 O O . VAL A 1 81 ? -5.539 8.805 9.242 1.00 84.44 81 VAL A O 1
ATOM 644 N N . ASN A 1 82 ? -7.693 8.992 8.613 1.00 68.38 82 ASN A N 1
ATOM 645 C CA . ASN A 1 82 ? -7.760 10.441 8.785 1.00 68.38 82 ASN A CA 1
ATOM 646 C C . ASN A 1 82 ? -7.930 10.730 10.283 1.00 68.38 82 ASN A C 1
ATOM 648 O O . ASN A 1 82 ? -8.765 10.095 10.934 1.00 68.38 82 ASN A O 1
ATOM 652 N N . LYS A 1 83 ? -7.071 11.600 10.817 1.00 52.62 83 LYS A N 1
ATOM 653 C CA . LYS A 1 83 ? -7.106 12.045 12.212 1.00 52.62 83 LYS A CA 1
ATOM 654 C C . LYS A 1 83 ? -8.205 13.082 12.404 1.00 52.62 83 LYS A C 1
ATOM 656 O O . LYS A 1 83 ? -8.420 13.853 11.444 1.00 52.62 83 LYS A O 1
#

Radius of gyration: 14.23 Å; chains: 1; boundi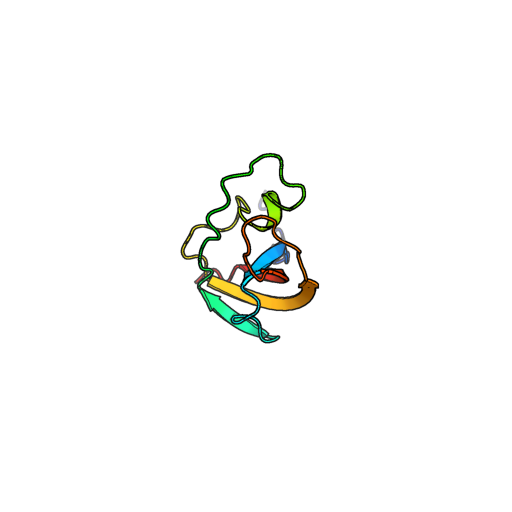ng box: 47×33×29 Å